Protein AF-A0A9D5U3H7-F1 (afdb_monomer)

Mean predicted aligned error: 3.22 Å

Secondary structure (DSSP, 8-state):
--HHHHHHHHH-TT-EEEEETTEEEEEEEEE-TT--EEEEEEEE-TTSSSEEEEEEE-TT-TTS-TTTT--HHHHSB-TT-BBP-STT--SSGGG----HHHHHHHHHHHHHHHHHHHHHSS-----

pLDDT: mean 94.18, st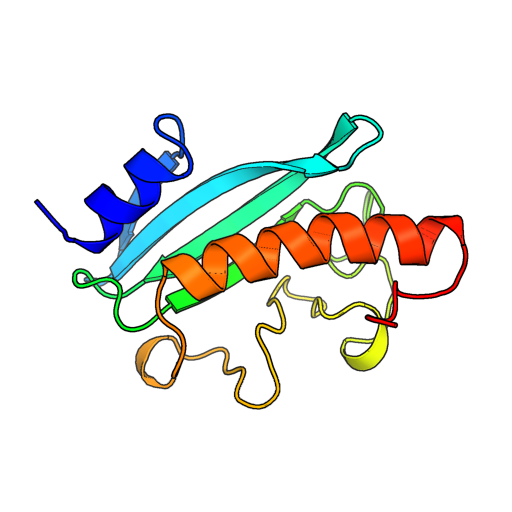d 7.77, range [41.12, 98.62]

Nearest PDB structures (foldseek):
  3to3-assembly1_A  TM=5.671E-01  e=1.847E+00  Bacillus anthracis str. Sterne
  3to3-assembly1_B  TM=5.262E-01  e=1.143E+00  Bacillus anthracis str. Sterne
  5h3x-assembly1_A  TM=5.216E-01  e=2.648E+00  Streptococcus suis
  7asa-assembly1_0  TM=7.473E-01  e=6.915E+00  Bacillus subtilis subsp. subtilis str. 168

Solvent-accessible surface area (backbone atoms only — not comparable to full-atom values): 6934 Å² total; per-residue (Å²): 132,50,49,31,60,53,54,44,42,74,79,43,76,81,46,50,73,50,80,54,98,80,25,38,36,37,36,44,78,45,62,32,98,88,62,52,56,30,30,39,39,37,41,23,40,45,74,17,59,21,19,38,45,29,37,78,37,37,71,78,16,83,96,55,48,42,22,50,87,41,56,45,93,73,48,38,20,30,68,86,7,45,42,55,75,54,96,71,57,50,92,52,47,94,71,19,79,38,30,36,71,61,44,54,56,41,50,56,50,44,52,42,32,39,52,42,21,75,75,72,76,47,61,75,72,89,125

Radius of gyration: 14.0 Å; Cα contacts (8 Å, |Δi|>4): 260; chains: 1; bounding box: 38×30×37 Å

Foldseek 3Di:
DFLLLVLVCVVPVPWDWDADPQWIKTWDWAAAPVGQIWIKIKIAHSNQQFIWMFTPDASCAVVAFRQNPDDCVFLQADSPRTGDLDPQDDPDRVSGRDGRNSNVVSVNLSSNQNVCCVVPVHGDDPD

Structure (mmCIF, N/CA/C/O backbone):
data_AF-A0A9D5U3H7-F1
#
_entry.id   AF-A0A9D5U3H7-F1
#
loop_
_atom_site.group_PDB
_atom_site.id
_atom_site.type_symbol
_atom_site.label_atom_id
_atom_site.label_alt_id
_atom_site.label_comp_id
_atom_site.label_asym_id
_atom_site.label_entity_id
_atom_site.label_seq_id
_atom_site.pdbx_PDB_ins_code
_atom_site.Cartn_x
_atom_site.Cartn_y
_atom_site.Cartn_z
_atom_site.occupancy
_atom_site.B_iso_or_equiv
_atom_site.auth_seq_id
_atom_site.auth_comp_id
_atom_site.auth_asym_id
_atom_site.auth_atom_id
_atom_site.pdbx_PDB_model_num
ATOM 1 N N . MET A 1 1 ? -11.115 9.517 19.329 1.00 63.41 1 MET A N 1
ATOM 2 C CA . MET A 1 1 ? -10.116 9.588 18.241 1.00 63.41 1 MET A CA 1
ATOM 3 C C . MET A 1 1 ? -9.695 8.165 17.932 1.00 63.41 1 MET A C 1
ATOM 5 O O . MET A 1 1 ? -9.374 7.457 18.880 1.00 63.41 1 MET A O 1
ATOM 9 N N . SER A 1 2 ? -9.785 7.722 16.677 1.00 89.44 2 SER A N 1
ATOM 10 C CA . SER A 1 2 ? -9.457 6.339 16.320 1.00 89.44 2 SER A CA 1
ATOM 11 C C . SER A 1 2 ? -7.955 6.073 16.470 1.00 89.44 2 SER A C 1
ATOM 13 O O . SER A 1 2 ? -7.114 6.964 16.279 1.00 89.44 2 SER A O 1
ATOM 15 N N . GLN A 1 3 ? -7.603 4.848 16.863 1.00 95.56 3 GLN A N 1
ATOM 16 C CA . GLN A 1 3 ? -6.202 4.447 16.991 1.00 95.56 3 GLN A CA 1
ATOM 17 C C . GLN A 1 3 ? -5.536 4.423 15.613 1.00 95.56 3 GLN A C 1
ATOM 19 O O . GLN A 1 3 ? -4.411 4.897 15.474 1.00 95.56 3 GLN A O 1
ATOM 24 N N . ALA A 1 4 ? -6.261 3.973 14.585 1.00 96.69 4 ALA A N 1
ATOM 25 C CA . ALA A 1 4 ? -5.803 4.001 13.202 1.00 96.69 4 ALA A CA 1
ATOM 26 C C . ALA A 1 4 ? -5.418 5.417 12.736 1.00 96.69 4 ALA A C 1
ATOM 28 O O . ALA A 1 4 ? -4.336 5.605 12.186 1.00 96.69 4 ALA A O 1
ATOM 29 N N . LEU A 1 5 ? -6.232 6.437 13.042 1.00 96.56 5 LEU A N 1
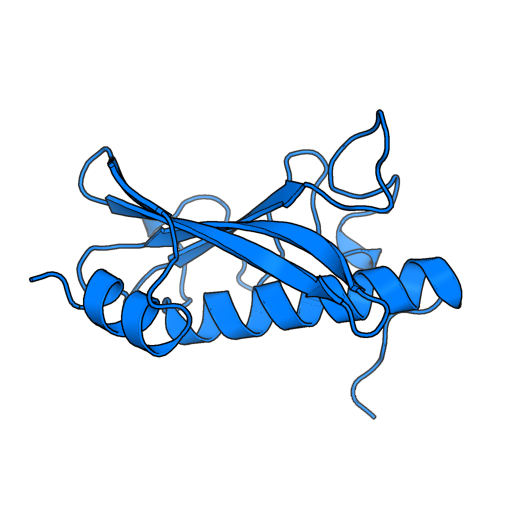ATOM 30 C CA . LEU A 1 5 ? -5.914 7.827 12.694 1.00 96.56 5 LEU A CA 1
ATOM 31 C C . LEU A 1 5 ? -4.668 8.329 13.431 1.00 96.56 5 LEU A C 1
ATOM 33 O O . LEU A 1 5 ?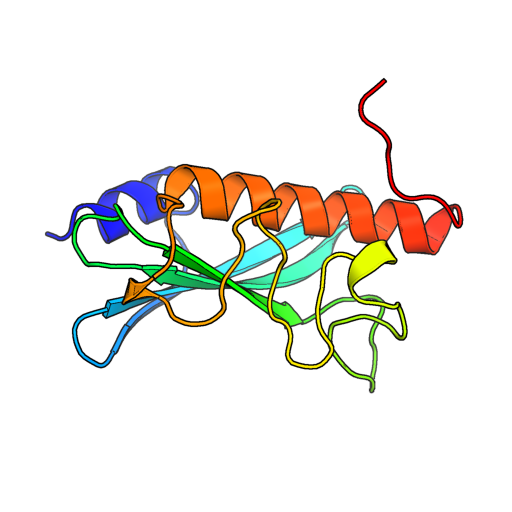 -3.875 9.087 12.875 1.00 96.56 5 LEU A O 1
ATOM 37 N N . THR A 1 6 ? -4.484 7.902 14.681 1.00 97.25 6 THR A N 1
ATOM 38 C CA . THR A 1 6 ? -3.293 8.244 15.471 1.00 97.25 6 THR A CA 1
ATOM 39 C C . THR A 1 6 ? -2.037 7.658 14.833 1.00 97.25 6 THR A C 1
ATOM 41 O O . THR A 1 6 ? -1.064 8.383 14.642 1.00 97.25 6 THR A O 1
ATOM 44 N N . ILE A 1 7 ? -2.082 6.379 14.443 1.00 97.88 7 ILE A N 1
ATOM 45 C CA . ILE A 1 7 ? -0.995 5.703 13.723 1.00 97.88 7 ILE A CA 1
ATOM 46 C C . ILE A 1 7 ? -0.711 6.432 12.407 1.00 97.88 7 ILE A C 1
ATOM 48 O O . ILE A 1 7 ? 0.430 6.808 12.157 1.00 97.88 7 ILE A O 1
ATOM 52 N N . MET A 1 8 ? -1.733 6.709 11.589 1.00 97.31 8 MET A N 1
ATOM 53 C CA . MET A 1 8 ? -1.522 7.370 10.298 1.00 97.31 8 MET A CA 1
ATOM 54 C C . MET A 1 8 ? -0.850 8.733 10.460 1.00 97.31 8 MET A C 1
ATOM 56 O O . MET A 1 8 ? 0.112 9.029 9.761 1.00 97.31 8 MET A O 1
ATOM 60 N N . ARG A 1 9 ? -1.278 9.536 11.439 1.00 96.88 9 ARG A N 1
ATOM 61 C CA . ARG A 1 9 ? -0.672 10.847 11.713 1.00 96.88 9 ARG A CA 1
ATOM 62 C C . ARG A 1 9 ? 0.785 10.771 12.169 1.00 96.88 9 ARG A C 1
ATOM 64 O O . ARG A 1 9 ? 1.525 11.719 11.929 1.00 96.88 9 ARG A O 1
ATOM 71 N N . GLN A 1 10 ? 1.205 9.674 12.803 1.00 97.38 10 GLN A N 1
ATOM 72 C CA . GLN A 1 10 ? 2.617 9.443 13.134 1.00 97.38 10 GLN A CA 1
ATOM 73 C C . GLN A 1 10 ? 3.455 9.148 11.882 1.00 97.38 10 GLN A C 1
ATOM 75 O O . GLN A 1 10 ? 4.618 9.537 11.823 1.00 97.38 10 GLN A O 1
ATOM 80 N N . PHE A 1 11 ? 2.872 8.480 10.883 1.00 97.50 11 PHE A N 1
ATOM 81 C CA . PHE A 1 11 ? 3.547 8.131 9.628 1.00 97.50 11 PHE A CA 1
ATOM 82 C C . PHE A 1 11 ? 3.513 9.238 8.576 1.00 97.50 11 PHE A C 1
ATOM 84 O O . PHE A 1 11 ? 4.461 9.372 7.800 1.00 97.50 11 PHE A O 1
ATOM 91 N N . ASN A 1 12 ? 2.407 9.972 8.504 1.00 97.50 12 ASN A N 1
ATOM 92 C CA . ASN A 1 12 ? 2.184 11.077 7.589 1.00 97.50 12 ASN A CA 1
ATOM 93 C C . ASN A 1 12 ? 1.044 11.972 8.124 1.00 97.50 12 ASN A C 1
ATOM 95 O O . ASN A 1 12 ? -0.136 11.647 7.958 1.00 97.50 12 ASN A O 1
ATOM 99 N N . PRO A 1 13 ? 1.361 13.120 8.749 1.00 96.00 13 PRO A N 1
ATOM 100 C CA . PRO A 1 13 ? 0.353 14.035 9.288 1.00 96.00 13 PRO A CA 1
ATOM 101 C C . PRO A 1 13 ? -0.475 14.746 8.206 1.00 96.00 13 PRO 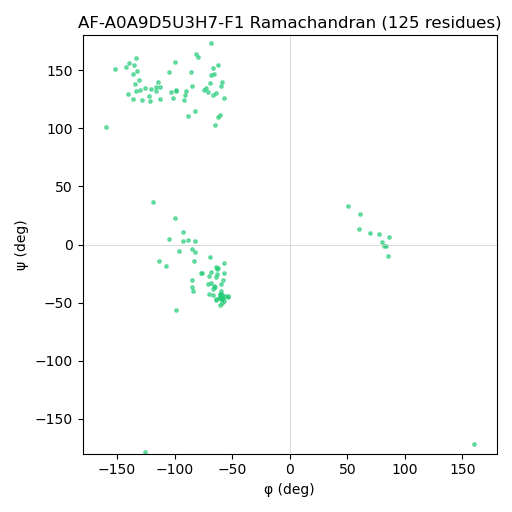A C 1
ATOM 103 O O . PRO A 1 13 ? -1.480 15.374 8.535 1.00 96.00 13 PRO A O 1
ATOM 106 N N . HIS A 1 14 ? -0.067 14.653 6.938 1.00 96.38 14 HIS A N 1
ATOM 107 C CA . HIS A 1 14 ? -0.725 15.280 5.791 1.00 96.38 14 HIS A CA 1
ATOM 108 C C . HIS A 1 14 ? -1.520 14.291 4.935 1.00 96.38 14 HIS A C 1
ATOM 110 O O . HIS A 1 14 ? -2.044 14.680 3.892 1.00 96.38 14 HIS A O 1
ATOM 116 N N . ALA A 1 15 ? -1.618 13.028 5.354 1.00 97.19 15 ALA A N 1
ATOM 117 C CA . ALA A 1 15 ? -2.449 12.055 4.667 1.00 97.19 15 ALA A CA 1
ATOM 118 C C . ALA A 1 15 ? -3.912 12.509 4.631 1.00 97.19 15 ALA A C 1
ATOM 120 O O . ALA A 1 15 ? -4.449 13.025 5.616 1.00 97.19 15 ALA A O 1
ATOM 121 N N . ILE A 1 16 ? -4.564 12.282 3.494 1.00 97.88 16 ILE A N 1
ATOM 122 C CA . ILE A 1 16 ? -6.005 12.489 3.362 1.00 97.88 16 ILE A CA 1
ATOM 123 C C . ILE A 1 16 ? -6.683 11.336 4.091 1.00 97.88 16 ILE A C 1
ATOM 125 O O . ILE A 1 16 ? -6.309 10.183 3.899 1.00 97.88 16 ILE A O 1
ATOM 129 N N . THR A 1 17 ? -7.672 11.628 4.929 1.00 97.25 17 THR A N 1
ATOM 130 C CA . THR A 1 17 ? -8.369 10.604 5.713 1.00 97.25 17 THR A CA 1
ATOM 131 C C . THR A 1 17 ? -9.873 10.797 5.654 1.00 97.25 17 THR A C 1
ATOM 133 O O . THR A 1 17 ? -10.342 11.926 5.806 1.00 97.25 17 THR A O 1
ATOM 136 N N . ALA A 1 18 ? -10.611 9.703 5.511 1.00 97.06 18 ALA A N 1
ATOM 137 C CA . ALA A 1 18 ? -12.067 9.665 5.524 1.00 97.06 18 ALA A CA 1
ATOM 138 C C . ALA A 1 18 ? -12.556 8.430 6.292 1.00 97.06 18 ALA A C 1
ATOM 140 O O . ALA A 1 18 ? -11.832 7.442 6.416 1.00 97.06 18 ALA A O 1
ATOM 141 N N . GLU A 1 19 ? -13.776 8.486 6.819 1.00 95.69 19 GLU A N 1
ATOM 142 C CA . GLU A 1 19 ? -14.459 7.307 7.354 1.00 95.69 19 GLU A CA 1
ATOM 143 C C . GLU A 1 19 ? -15.474 6.808 6.324 1.00 95.69 19 GLU A C 1
ATOM 145 O O . GLU A 1 19 ? -16.322 7.574 5.868 1.00 95.69 19 GLU A O 1
ATOM 150 N N . GLU A 1 20 ? -15.388 5.527 5.968 1.00 93.81 20 GLU A N 1
ATOM 151 C CA . GLU A 1 20 ? -16.255 4.872 4.984 1.00 93.81 20 GLU A CA 1
ATOM 152 C C . GLU A 1 20 ? -16.680 3.506 5.524 1.00 93.81 20 GLU A C 1
ATOM 154 O O . GLU A 1 20 ? -15.836 2.703 5.920 1.00 93.81 20 GLU A O 1
ATOM 159 N N . ASP A 1 21 ? -17.990 3.250 5.589 1.00 89.00 21 ASP A N 1
ATOM 160 C CA . ASP A 1 21 ? -18.573 1.978 6.047 1.00 89.00 21 ASP A CA 1
ATOM 161 C C . ASP A 1 21 ? -18.038 1.473 7.405 1.00 89.00 21 ASP A C 1
ATOM 163 O O . ASP A 1 21 ? -17.924 0.276 7.659 1.00 89.00 21 ASP A O 1
ATOM 167 N N . GLY A 1 22 ? -17.698 2.399 8.309 1.00 89.38 22 GLY A N 1
ATOM 168 C CA . GLY A 1 22 ? -17.144 2.087 9.633 1.00 89.38 22 GLY A CA 1
ATOM 169 C C . GLY A 1 22 ? -15.631 1.835 9.650 1.00 89.38 22 GLY A C 1
ATOM 170 O O . GLY A 1 22 ? -15.050 1.664 10.726 1.00 89.38 22 GLY A O 1
ATOM 171 N N . TYR A 1 23 ? -14.967 1.887 8.500 1.00 95.00 23 TYR A N 1
ATOM 172 C CA . TYR A 1 23 ? -13.518 1.795 8.359 1.00 95.00 23 TYR A CA 1
ATOM 173 C C . TYR A 1 23 ? -12.886 3.175 8.184 1.00 95.00 23 TYR A C 1
ATOM 175 O O . TYR A 1 23 ? -13.530 4.131 7.757 1.00 95.00 23 TYR A O 1
ATOM 183 N N . LEU A 1 24 ? -11.602 3.277 8.516 1.00 97.25 24 LEU A N 1
ATOM 184 C CA . LEU A 1 24 ? -10.795 4.444 8.196 1.00 97.25 24 LEU A CA 1
ATOM 185 C C . LEU A 1 24 ? -10.109 4.209 6.848 1.00 97.25 24 LEU A C 1
ATOM 187 O O . LEU A 1 24 ? -9.377 3.229 6.690 1.00 97.25 24 LEU A O 1
ATOM 191 N N . VAL A 1 25 ? -10.324 5.120 5.906 1.00 98.19 25 VAL A N 1
ATOM 192 C CA . VAL A 1 25 ? -9.633 5.183 4.617 1.00 98.19 25 VAL A CA 1
ATOM 193 C C . VAL A 1 25 ? -8.593 6.294 4.689 1.00 98.19 25 VAL A C 1
ATOM 195 O O . VAL A 1 25 ? -8.878 7.397 5.158 1.00 98.19 25 VAL A O 1
ATOM 198 N N . MET A 1 26 ? -7.365 5.998 4.275 1.00 98.31 26 MET A N 1
ATOM 199 C CA . MET A 1 26 ? -6.230 6.918 4.336 1.00 98.31 26 MET A CA 1
ATOM 200 C C . MET A 1 26 ? -5.491 6.900 3.006 1.00 98.31 26 MET A C 1
ATOM 202 O O . MET A 1 26 ? -5.162 5.828 2.512 1.00 98.31 26 MET A O 1
ATOM 206 N N . ILE A 1 27 ? -5.191 8.070 2.452 1.00 98.62 27 ILE A N 1
ATOM 207 C CA . ILE A 1 27 ? -4.448 8.212 1.202 1.00 98.62 27 ILE A CA 1
ATOM 208 C C . ILE A 1 27 ? -3.176 9.008 1.461 1.00 98.62 27 ILE A C 1
ATOM 210 O O . ILE A 1 27 ? -3.207 10.067 2.094 1.00 98.62 27 ILE A O 1
ATOM 214 N N . GLU A 1 28 ? -2.061 8.513 0.935 1.00 98.25 28 GLU A N 1
ATOM 215 C CA . GLU A 1 28 ? -0.799 9.240 0.915 1.00 98.25 28 GLU A CA 1
ATOM 216 C C . GLU A 1 28 ? -0.091 9.149 -0.432 1.00 98.25 28 GLU A C 1
ATOM 218 O O . GLU A 1 28 ? -0.240 8.175 -1.171 1.00 98.25 28 GLU A O 1
ATOM 223 N N . ASP A 1 29 ? 0.726 10.164 -0.700 1.00 97.88 29 ASP A N 1
ATOM 224 C CA . ASP A 1 29 ? 1.686 10.160 -1.793 1.00 97.88 29 ASP A CA 1
ATOM 225 C C . ASP A 1 29 ? 3.071 9.801 -1.240 1.00 97.88 29 ASP A C 1
ATOM 227 O O . ASP A 1 29 ? 3.501 10.331 -0.211 1.00 97.88 29 ASP A O 1
ATOM 231 N N . VAL A 1 30 ? 3.761 8.880 -1.911 1.00 97.00 30 VAL A N 1
ATOM 232 C CA . VAL A 1 30 ? 5.076 8.362 -1.515 1.00 97.00 30 VAL A CA 1
ATOM 233 C C . VAL A 1 30 ? 6.012 8.464 -2.706 1.00 97.00 30 VAL A C 1
ATOM 235 O O . VAL A 1 30 ? 5.719 7.927 -3.770 1.00 97.00 30 VAL A O 1
ATOM 238 N N . SER A 1 31 ? 7.146 9.132 -2.526 1.00 95.94 31 SER A N 1
ATOM 239 C CA . SER A 1 31 ? 8.207 9.152 -3.531 1.00 95.94 31 SER A CA 1
ATOM 240 C C . SER A 1 31 ? 9.111 7.932 -3.384 1.00 95.94 31 SER A C 1
ATOM 242 O O . SER A 1 31 ? 9.511 7.587 -2.270 1.00 95.94 31 SER A O 1
ATOM 244 N N . ASP A 1 32 ? 9.459 7.304 -4.506 1.00 93.88 32 ASP A N 1
ATOM 245 C CA . ASP A 1 32 ? 10.620 6.414 -4.560 1.00 93.88 32 ASP A CA 1
ATOM 246 C C . ASP A 1 32 ? 11.935 7.219 -4.399 1.00 93.88 32 ASP A C 1
ATOM 248 O O . ASP A 1 32 ? 11.899 8.456 -4.350 1.00 93.88 32 ASP A O 1
ATOM 252 N N . PRO A 1 33 ? 13.104 6.558 -4.281 1.00 90.50 33 PRO A N 1
ATOM 253 C CA . PRO A 1 33 ? 14.385 7.250 -4.114 1.00 90.50 33 PRO A CA 1
ATOM 254 C C . PRO A 1 33 ? 14.740 8.254 -5.224 1.00 90.50 33 PRO A C 1
ATOM 256 O O . PRO A 1 33 ? 15.469 9.205 -4.947 1.00 90.50 33 PRO A O 1
ATOM 259 N N . ASP A 1 34 ? 14.196 8.089 -6.434 1.00 92.44 34 ASP A N 1
ATOM 260 C CA . ASP A 1 34 ? 14.423 8.981 -7.580 1.00 92.44 34 ASP A CA 1
ATOM 261 C C . ASP A 1 34 ? 13.361 10.087 -7.700 1.00 92.44 34 ASP A C 1
ATOM 263 O O . ASP A 1 34 ? 13.377 10.889 -8.637 1.00 92.44 34 ASP A O 1
ATOM 267 N N . GLY A 1 35 ? 12.425 10.156 -6.750 1.00 94.44 35 GLY A N 1
ATOM 268 C CA . GLY A 1 35 ? 11.384 11.177 -6.697 1.00 94.44 35 GLY A CA 1
ATOM 269 C C . GLY A 1 35 ? 10.128 10.849 -7.505 1.00 94.44 35 GLY A C 1
ATOM 270 O O . GLY A 1 35 ? 9.231 11.693 -7.587 1.00 94.44 35 GLY A O 1
ATOM 271 N N . ARG A 1 36 ? 10.007 9.644 -8.076 1.00 95.19 36 ARG A N 1
ATOM 272 C CA . ARG A 1 36 ? 8.784 9.216 -8.768 1.00 95.19 36 ARG A CA 1
ATOM 273 C C . ARG A 1 36 ? 7.683 8.982 -7.742 1.00 95.19 36 ARG A C 1
ATOM 275 O O . ARG A 1 36 ? 7.889 8.313 -6.732 1.00 95.19 36 ARG A O 1
ATOM 282 N N . LEU A 1 37 ? 6.507 9.543 -7.996 1.00 96.25 37 LEU A N 1
ATOM 283 C CA . LEU A 1 37 ? 5.405 9.544 -7.038 1.00 96.25 37 LEU A CA 1
ATOM 284 C C . LEU A 1 37 ? 4.493 8.334 -7.225 1.00 96.25 37 LEU A C 1
ATOM 286 O O . LEU A 1 37 ? 3.976 8.098 -8.312 1.00 96.25 37 LEU A O 1
ATOM 290 N N . TYR A 1 38 ? 4.241 7.630 -6.130 1.00 97.62 38 TYR A N 1
ATOM 291 C CA . TYR A 1 38 ? 3.182 6.644 -5.974 1.00 97.62 38 TYR A CA 1
ATOM 292 C C . TYR A 1 38 ? 2.055 7.241 -5.138 1.00 97.62 38 TYR A C 1
ATOM 294 O O . TYR A 1 38 ? 2.317 8.009 -4.214 1.00 97.62 38 TYR A O 1
ATOM 302 N N . ARG A 1 39 ? 0.813 6.828 -5.404 1.00 97.81 39 ARG A N 1
ATOM 303 C CA . ARG A 1 39 ? -0.326 7.101 -4.519 1.00 97.81 39 ARG A CA 1
ATOM 304 C C . ARG A 1 39 ? -0.832 5.807 -3.915 1.00 97.81 39 ARG A C 1
ATOM 306 O O . ARG A 1 39 ? -1.174 4.877 -4.648 1.00 97.81 39 ARG A O 1
ATOM 313 N N . LEU A 1 40 ? -0.902 5.773 -2.592 1.00 98.62 40 LEU A N 1
ATOM 314 C CA . LEU A 1 40 ? -1.327 4.620 -1.813 1.00 98.62 40 LEU A CA 1
ATOM 315 C C . LEU A 1 40 ? -2.627 4.920 -1.081 1.00 98.62 40 LEU A C 1
ATOM 317 O O . LEU A 1 40 ? -2.799 6.006 -0.536 1.00 98.62 40 LEU A O 1
ATOM 321 N N . GLU A 1 41 ? -3.509 3.931 -1.043 1.00 98.56 41 GLU A N 1
ATOM 322 C CA . GLU A 1 41 ? -4.688 3.899 -0.189 1.00 98.56 41 GLU A CA 1
ATOM 323 C C . GLU A 1 41 ? -4.527 2.793 0.849 1.00 98.56 41 GLU A C 1
ATOM 325 O O . GLU A 1 41 ? -4.166 1.662 0.525 1.00 98.56 41 GLU A O 1
ATOM 330 N N . TYR A 1 42 ? -4.855 3.110 2.092 1.00 98.50 42 TYR A N 1
ATOM 331 C CA . TYR A 1 42 ? -4.981 2.165 3.185 1.00 98.50 42 TYR A CA 1
ATOM 332 C C . TYR A 1 42 ? -6.422 2.151 3.658 1.00 98.50 42 TYR A C 1
ATOM 334 O O . TYR A 1 42 ? -7.016 3.204 3.883 1.00 98.50 42 TYR A O 1
ATOM 342 N N . ARG A 1 43 ? -6.958 0.957 3.888 1.00 98.31 43 ARG A N 1
ATOM 343 C CA . ARG A 1 43 ? -8.226 0.781 4.600 1.00 98.31 43 ARG A CA 1
ATOM 344 C C . ARG A 1 43 ? -7.943 0.033 5.879 1.00 98.31 43 ARG A C 1
ATOM 346 O O . ARG A 1 43 ? -7.242 -0.975 5.833 1.00 98.31 43 ARG A O 1
ATOM 353 N N . ALA A 1 44 ? -8.466 0.511 7.000 1.00 98.38 44 ALA A N 1
ATOM 354 C CA . ALA A 1 44 ? -8.229 -0.098 8.299 1.00 98.38 44 ALA A CA 1
ATOM 355 C C . ALA A 1 44 ? -9.465 -0.082 9.196 1.00 98.38 44 ALA A C 1
ATOM 357 O O . ALA A 1 44 ? -10.306 0.815 9.120 1.00 98.38 44 ALA A O 1
ATOM 358 N N . THR A 1 45 ? -9.544 -1.047 10.109 1.00 97.94 45 THR A N 1
ATOM 359 C CA . THR A 1 45 ? -10.458 -0.956 11.253 1.00 97.94 45 THR A CA 1
ATOM 360 C C . THR A 1 45 ? -10.089 0.244 12.128 1.00 97.94 45 THR A C 1
ATOM 362 O O . THR A 1 45 ? -8.937 0.673 12.158 1.00 97.94 45 THR A O 1
ATOM 365 N N . GLN A 1 46 ? -11.048 0.791 12.880 1.00 96.62 46 GLN A N 1
ATOM 366 C CA . GLN A 1 46 ? -10.827 1.984 13.719 1.00 96.62 46 GLN A CA 1
ATOM 367 C C . GLN A 1 46 ? -9.709 1.804 14.764 1.00 96.62 46 GLN A C 1
ATOM 369 O O . GLN A 1 46 ? -9.014 2.755 15.133 1.00 96.62 46 GLN A O 1
ATOM 374 N N . ASP A 1 47 ? -9.511 0.573 15.235 1.00 96.81 47 ASP A N 1
ATOM 375 C CA . ASP A 1 47 ? -8.436 0.202 16.159 1.00 96.81 47 ASP A CA 1
ATOM 376 C C . ASP A 1 47 ? -7.082 -0.055 15.461 1.00 96.81 47 ASP A C 1
ATOM 378 O O . ASP A 1 47 ? -6.066 -0.244 16.127 1.00 96.81 47 ASP A O 1
ATOM 382 N N . GLY A 1 48 ? -7.045 -0.051 14.125 1.00 97.25 48 GLY A N 1
ATOM 383 C CA . GLY A 1 48 ? -5.854 -0.295 13.315 1.00 97.25 48 GLY A CA 1
ATOM 384 C C . GLY A 1 48 ? -5.349 -1.740 13.345 1.00 97.25 48 GLY A C 1
ATOM 385 O O . GLY A 1 48 ? -4.242 -1.991 12.868 1.00 97.25 48 GLY A O 1
ATOM 386 N N . ARG A 1 49 ? -6.111 -2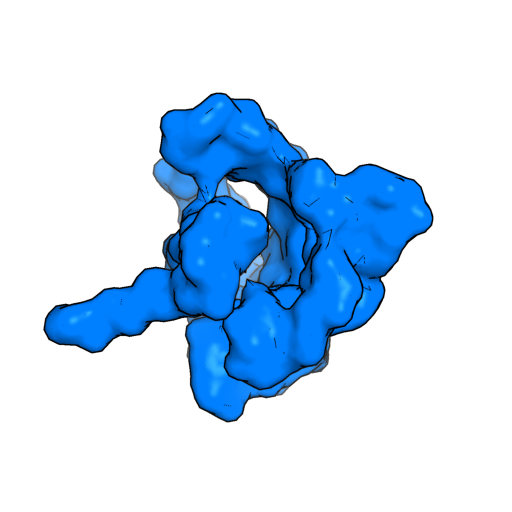.690 13.907 1.00 97.81 49 ARG A N 1
ATOM 387 C CA . ARG A 1 49 ? -5.691 -4.098 14.029 1.00 97.81 49 ARG A CA 1
ATOM 388 C C . ARG A 1 49 ? -5.782 -4.878 12.727 1.00 97.81 49 ARG A C 1
ATOM 390 O O . ARG A 1 49 ? -5.064 -5.863 12.582 1.00 97.81 49 ARG A O 1
ATOM 397 N N . LYS A 1 50 ? -6.641 -4.443 11.808 1.00 98.44 50 LYS A N 1
ATOM 398 C CA . LYS A 1 50 ? -6.764 -5.006 10.466 1.00 98.44 50 LYS A CA 1
ATOM 399 C C . LYS A 1 50 ? -6.617 -3.893 9.451 1.00 98.44 50 LYS A C 1
ATOM 401 O O . LYS A 1 50 ? -7.221 -2.833 9.617 1.00 98.44 50 LYS A O 1
ATOM 406 N N . ALA A 1 51 ? -5.826 -4.136 8.420 1.00 98.56 51 ALA A N 1
ATOM 407 C CA . ALA A 1 51 ? -5.584 -3.192 7.351 1.00 98.56 51 ALA A CA 1
ATOM 408 C C . ALA A 1 51 ? -5.257 -3.899 6.034 1.00 98.56 51 ALA A C 1
ATOM 410 O O . ALA A 1 51 ? -4.708 -5.001 6.013 1.00 98.56 51 ALA A O 1
ATOM 411 N N . ILE A 1 52 ? -5.600 -3.246 4.932 1.00 98.62 52 ILE A N 1
ATOM 412 C CA . ILE A 1 52 ? -5.235 -3.623 3.564 1.00 98.62 52 ILE A CA 1
ATOM 413 C C . ILE A 1 52 ? -4.736 -2.379 2.830 1.00 98.62 52 ILE A C 1
ATOM 415 O O . ILE A 1 52 ? -5.022 -1.257 3.257 1.00 98.62 52 ILE A O 1
ATOM 419 N N . ALA A 1 53 ? -4.001 -2.572 1.736 1.00 98.56 53 ALA A N 1
ATOM 420 C CA . ALA A 1 53 ? -3.456 -1.473 0.949 1.00 98.56 53 ALA A CA 1
ATOM 421 C C . ALA A 1 53 ? -3.702 -1.653 -0.549 1.00 98.56 53 ALA A C 1
ATOM 423 O O . ALA A 1 53 ? -3.707 -2.774 -1.066 1.00 98.56 53 ALA A O 1
ATOM 424 N N . PHE A 1 54 ? -3.843 -0.527 -1.238 1.00 98.44 54 PHE A N 1
ATOM 425 C CA . PHE A 1 54 ? -3.957 -0.439 -2.685 1.00 98.44 54 PHE A CA 1
ATOM 426 C C . PHE A 1 54 ? -2.995 0.624 -3.219 1.00 98.44 54 PHE A C 1
ATOM 428 O O . PHE A 1 54 ? -2.815 1.682 -2.621 1.00 98.44 54 PHE A O 1
ATOM 435 N N . CYS A 1 55 ? -2.393 0.353 -4.368 1.00 97.94 55 CYS A N 1
ATOM 436 C CA . CYS A 1 55 ? -1.709 1.332 -5.190 1.00 97.94 55 CYS A CA 1
ATOM 437 C C . CYS A 1 55 ? -2.725 1.950 -6.156 1.00 97.94 55 CYS A C 1
ATOM 439 O O . CYS A 1 55 ? -3.215 1.282 -7.065 1.00 97.94 55 CYS A O 1
ATOM 441 N N . LEU A 1 56 ? -3.055 3.223 -5.940 1.00 96.81 56 LEU A N 1
ATOM 442 C CA . LEU A 1 56 ? -3.969 3.981 -6.797 1.00 96.81 56 LEU A CA 1
ATOM 443 C C . LEU A 1 56 ? -3.249 4.592 -8.002 1.00 96.81 56 LEU A C 1
ATOM 445 O O . LEU A 1 56 ? -3.843 4.771 -9.063 1.00 96.81 56 LEU A O 1
ATOM 449 N N . HIS A 1 57 ? -1.971 4.933 -7.833 1.00 96.00 57 HIS A N 1
ATOM 450 C CA . HIS A 1 57 ? -1.119 5.442 -8.899 1.00 96.00 57 HIS A CA 1
ATOM 451 C C . HIS A 1 57 ? 0.283 4.854 -8.781 1.00 96.00 57 HIS A C 1
ATOM 453 O O . HIS A 1 57 ? 0.899 4.928 -7.716 1.00 96.00 57 HIS A O 1
ATOM 459 N N . ASN A 1 58 ? 0.774 4.324 -9.900 1.00 96.19 58 ASN A N 1
ATOM 460 C CA . ASN A 1 58 ? 2.125 3.815 -10.069 1.00 96.19 58 ASN A CA 1
ATOM 461 C C . ASN A 1 58 ? 2.797 4.590 -11.222 1.00 96.19 58 ASN A C 1
ATOM 463 O O . ASN A 1 58 ? 2.261 4.584 -12.338 1.00 96.19 58 ASN A O 1
ATOM 467 N N . PRO A 1 59 ? 3.957 5.231 -10.996 1.00 95.38 59 PRO A N 1
ATOM 468 C CA . PRO A 1 59 ? 4.625 6.067 -11.992 1.00 95.38 59 PRO A CA 1
ATOM 469 C C . PRO A 1 59 ? 5.101 5.281 -13.224 1.00 95.38 59 PRO A C 1
ATOM 471 O O . PRO A 1 59 ? 5.291 5.861 -14.289 1.00 95.38 59 PRO A O 1
ATOM 474 N N . TRP A 1 60 ? 5.234 3.959 -13.117 1.00 94.56 60 TRP A N 1
ATOM 475 C CA . TRP A 1 60 ? 5.615 3.070 -14.218 1.00 94.56 60 TRP A CA 1
ATOM 476 C C . TRP A 1 60 ? 4.425 2.565 -15.040 1.00 94.56 60 TRP A C 1
ATOM 478 O O . TRP A 1 60 ? 4.589 1.738 -15.932 1.00 94.56 60 TRP A O 1
ATOM 488 N N . SER A 1 61 ? 3.218 3.040 -14.726 1.00 90.81 61 SER A N 1
ATOM 489 C CA . SER A 1 61 ? 1.952 2.584 -15.310 1.00 90.81 61 SER A CA 1
ATOM 490 C C . SER A 1 61 ? 1.212 3.703 -16.047 1.00 90.81 61 SER A C 1
ATOM 492 O O . SER A 1 61 ? -0.014 3.789 -15.986 1.00 90.81 61 SER A O 1
ATOM 494 N N . ILE A 1 62 ? 1.932 4.605 -16.724 1.00 83.06 62 ILE A N 1
ATOM 495 C CA . ILE A 1 62 ? 1.313 5.743 -17.423 1.00 83.06 62 ILE A CA 1
ATOM 496 C C . ILE A 1 62 ? 0.342 5.227 -18.497 1.00 83.06 62 ILE A C 1
ATOM 498 O O . ILE A 1 62 ? 0.754 4.642 -19.495 1.00 83.06 62 ILE A O 1
ATOM 502 N N . GLY A 1 63 ? -0.959 5.450 -18.282 1.00 82.69 63 GLY A N 1
ATOM 503 C CA . GLY A 1 63 ? -2.027 4.991 -19.178 1.00 82.69 63 GLY A CA 1
ATOM 504 C C . GLY A 1 63 ? -2.384 3.503 -19.059 1.00 82.69 63 GLY A C 1
ATOM 505 O O . GLY A 1 63 ? -3.147 3.007 -19.884 1.00 82.69 63 GLY A O 1
ATOM 506 N N . GLY A 1 64 ? -1.853 2.799 -18.054 1.00 89.31 64 GLY A N 1
ATOM 507 C CA . GLY A 1 64 ? -2.077 1.372 -17.819 1.00 89.31 64 GLY A CA 1
ATOM 508 C C . GLY A 1 64 ? -2.597 1.051 -16.410 1.00 89.31 64 GLY A C 1
ATOM 509 O O . GLY A 1 64 ? -2.831 1.955 -15.606 1.00 89.31 64 GLY A O 1
ATOM 510 N N . PRO A 1 65 ? -2.801 -0.243 -16.101 1.00 92.88 65 PRO A N 1
ATOM 511 C CA . PRO A 1 65 ? -3.198 -0.688 -14.767 1.00 92.88 65 PRO A CA 1
ATOM 512 C C . PRO A 1 65 ? -2.084 -0.439 -13.729 1.00 92.88 65 PRO A C 1
ATOM 514 O O . PRO A 1 65 ? -0.909 -0.499 -14.092 1.00 92.88 65 PRO A O 1
ATOM 517 N N . PRO A 1 66 ? -2.405 -0.237 -12.434 1.00 94.31 66 PRO A N 1
ATOM 518 C CA . PRO A 1 66 ? -1.423 0.077 -11.385 1.00 94.31 66 PRO A CA 1
ATOM 519 C C . PRO A 1 66 ? -0.282 -0.934 -11.182 1.00 94.31 66 PRO A C 1
ATOM 521 O O . PRO A 1 66 ? 0.712 -0.608 -10.536 1.00 94.31 66 PRO A O 1
ATOM 524 N N . ASN A 1 67 ? -0.399 -2.157 -11.705 1.00 95.25 67 ASN A N 1
ATOM 525 C CA . ASN A 1 67 ? 0.662 -3.165 -11.656 1.00 95.25 67 ASN A CA 1
ATOM 526 C C . ASN A 1 67 ? 1.731 -3.002 -12.746 1.00 95.25 67 ASN A C 1
ATOM 528 O O . ASN A 1 67 ? 2.601 -3.859 -12.847 1.00 95.25 67 ASN A O 1
ATOM 532 N N . GLY A 1 68 ? 1.670 -1.971 -13.595 1.00 92.88 68 GLY A N 1
ATOM 533 C CA . GLY A 1 68 ? 2.725 -1.672 -14.574 1.00 92.88 68 GLY A CA 1
ATOM 534 C C . GLY A 1 68 ? 2.984 -2.781 -15.591 1.00 92.88 68 GLY A C 1
ATOM 535 O O . GLY A 1 68 ? 4.102 -2.894 -16.097 1.00 92.88 68 GLY A O 1
ATOM 536 N N . GLY A 1 69 ? 1.966 -3.607 -15.853 1.00 92.62 69 GLY A N 1
ATOM 537 C CA . GLY A 1 69 ? 2.054 -4.780 -16.724 1.00 92.62 69 GLY A CA 1
ATOM 538 C C . GLY A 1 69 ? 2.680 -6.023 -16.082 1.00 92.62 69 GLY A C 1
ATOM 539 O O . GLY A 1 69 ? 2.790 -7.036 -16.762 1.00 92.62 69 GLY A O 1
ATOM 540 N N . GLU A 1 70 ? 3.057 -5.975 -14.802 1.00 94.56 70 GLU A N 1
ATOM 541 C CA . GLU A 1 70 ? 3.711 -7.089 -14.107 1.00 94.56 70 GLU A CA 1
ATOM 542 C C . GLU A 1 70 ? 2.711 -8.091 -13.521 1.00 94.56 70 GLU A C 1
ATOM 544 O O . GLU A 1 70 ? 1.620 -7.735 -13.062 1.00 94.56 70 GLU A O 1
ATOM 549 N N . GLU A 1 71 ? 3.103 -9.364 -13.464 1.00 93.50 71 GLU A N 1
ATOM 550 C CA . GLU A 1 71 ? 2.342 -10.370 -12.724 1.00 93.50 71 GLU A CA 1
ATOM 551 C C . GLU A 1 71 ? 2.362 -10.082 -11.216 1.00 93.50 71 GLU A C 1
ATOM 553 O O . GLU A 1 71 ? 3.355 -9.615 -10.658 1.00 93.50 71 GLU A O 1
ATOM 558 N N . TYR A 1 72 ? 1.273 -10.417 -10.516 1.00 93.56 72 TYR A N 1
ATOM 559 C CA . TYR A 1 72 ? 1.138 -10.153 -9.077 1.00 93.56 72 TYR A CA 1
ATOM 560 C C . TYR A 1 72 ? 2.226 -10.826 -8.225 1.00 93.56 72 TYR A C 1
ATOM 562 O O . TYR A 1 72 ? 2.665 -10.286 -7.209 1.00 93.56 72 TYR A O 1
ATOM 570 N N . THR A 1 73 ? 2.672 -12.008 -8.639 1.00 90.94 73 THR A N 1
ATOM 571 C CA . THR A 1 73 ? 3.743 -12.775 -7.990 1.00 90.94 73 THR A CA 1
ATOM 572 C C . THR A 1 73 ? 5.112 -12.113 -8.120 1.00 90.94 73 THR A C 1
ATOM 574 O O . THR A 1 73 ? 5.965 -12.363 -7.274 1.00 90.94 73 THR A O 1
ATOM 577 N N . VAL A 1 74 ? 5.302 -11.264 -9.133 1.00 91.75 74 VAL A N 1
ATOM 578 C CA . VAL A 1 74 ? 6.559 -10.567 -9.428 1.00 91.75 74 VAL A CA 1
ATOM 579 C C . VAL A 1 74 ? 6.521 -9.145 -8.876 1.00 91.75 74 VAL A C 1
ATOM 581 O O . VAL A 1 74 ? 7.362 -8.763 -8.071 1.00 91.75 74 VAL A O 1
ATOM 584 N N . GLY A 1 75 ? 5.521 -8.361 -9.282 1.00 91.44 75 GLY A N 1
ATOM 585 C CA . GLY A 1 75 ? 5.409 -6.951 -8.920 1.00 91.44 75 GLY A CA 1
ATOM 586 C C . GLY A 1 75 ? 4.765 -6.704 -7.558 1.00 91.44 75 GLY A C 1
ATOM 587 O O . GLY A 1 75 ? 4.826 -5.592 -7.051 1.00 91.44 75 GLY A O 1
ATOM 588 N N . HIS A 1 76 ? 4.108 -7.702 -6.957 1.00 94.62 76 HIS A N 1
ATOM 589 C CA . HIS A 1 76 ? 3.399 -7.559 -5.676 1.00 94.62 76 HIS A CA 1
ATOM 590 C C . HIS A 1 76 ? 2.261 -6.519 -5.672 1.00 94.62 76 HIS A C 1
ATOM 592 O O . HIS A 1 76 ? 1.708 -6.206 -4.614 1.00 94.62 76 HIS A O 1
ATOM 598 N N . VAL A 1 77 ? 1.851 -6.052 -6.853 1.00 95.75 77 VAL A N 1
ATOM 599 C CA . VAL A 1 77 ? 0.695 -5.182 -7.092 1.00 95.75 77 VAL A CA 1
ATOM 600 C C . VAL A 1 77 ? -0.234 -5.891 -8.069 1.00 95.75 77 VAL A C 1
ATOM 602 O O . VAL A 1 77 ? 0.205 -6.381 -9.108 1.00 95.75 77 VAL A O 1
ATOM 605 N N . ALA A 1 78 ? -1.512 -6.017 -7.730 1.00 96.38 78 ALA A N 1
ATOM 606 C CA . ALA A 1 78 ? -2.506 -6.594 -8.628 1.00 96.38 78 ALA A CA 1
ATOM 607 C C . ALA A 1 78 ? -2.985 -5.548 -9.647 1.00 96.38 78 ALA A C 1
ATOM 609 O O . ALA A 1 78 ? -2.817 -4.346 -9.449 1.00 96.38 78 ALA A O 1
ATOM 610 N N . ALA A 1 79 ? -3.631 -5.989 -10.728 1.00 95.25 79 ALA A N 1
ATOM 611 C CA . ALA A 1 79 ? -4.142 -5.086 -11.766 1.00 95.25 79 ALA A CA 1
ATOM 612 C C . ALA A 1 79 ? -5.215 -4.098 -11.263 1.00 95.25 79 ALA A C 1
ATOM 614 O O . ALA A 1 79 ? -5.429 -3.067 -11.888 1.00 95.25 79 ALA A O 1
ATOM 615 N N . ASP A 1 80 ? -5.874 -4.391 -10.138 1.00 96.00 80 ASP A N 1
ATOM 616 C CA . ASP A 1 80 ? -6.797 -3.480 -9.447 1.00 96.00 80 ASP A CA 1
ATOM 617 C C . ASP A 1 80 ? -6.114 -2.645 -8.349 1.00 96.00 80 ASP A C 1
ATOM 619 O O . ASP A 1 80 ? -6.779 -2.019 -7.530 1.00 96.00 80 ASP A O 1
ATOM 623 N N . GLY A 1 81 ? -4.783 -2.662 -8.301 1.00 97.19 81 GLY A N 1
ATOM 624 C CA . GLY A 1 81 ? -3.980 -1.927 -7.334 1.00 97.19 81 GLY A CA 1
ATOM 625 C C . GLY A 1 81 ? -3.764 -2.647 -6.010 1.00 97.19 81 GLY A C 1
ATOM 626 O O . GLY A 1 81 ? -2.928 -2.196 -5.236 1.00 97.19 81 GLY A O 1
ATOM 627 N N . PHE A 1 82 ? -4.443 -3.761 -5.716 1.00 98.19 82 PHE A N 1
ATOM 628 C CA . PHE A 1 82 ? -4.267 -4.439 -4.428 1.00 98.19 82 PHE A CA 1
ATOM 629 C C . PHE A 1 82 ? -2.806 -4.832 -4.188 1.00 98.19 82 PHE A C 1
ATOM 631 O O . PHE A 1 82 ? -2.191 -5.519 -5.007 1.00 98.19 82 PHE A O 1
ATOM 638 N N . LEU A 1 83 ? -2.264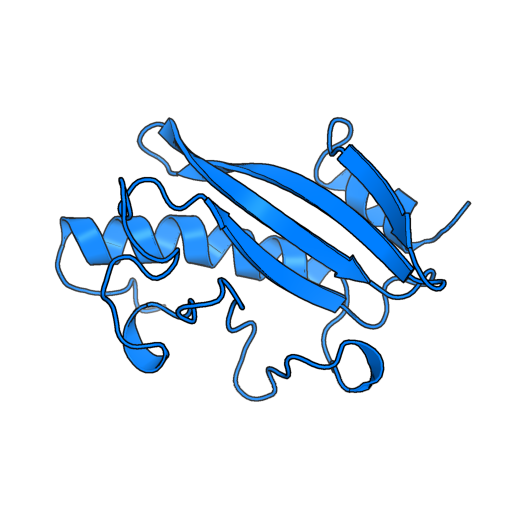 -4.418 -3.045 1.00 97.69 83 LEU A N 1
ATOM 639 C CA . LEU A 1 83 ? -0.887 -4.695 -2.669 1.00 97.69 83 LEU A CA 1
ATOM 640 C C . LEU A 1 83 ? -0.798 -6.008 -1.899 1.00 97.69 83 LEU A C 1
ATOM 642 O O . LEU A 1 83 ? -1.529 -6.247 -0.939 1.00 97.69 83 LEU A O 1
ATOM 646 N N . CYS A 1 84 ? 0.148 -6.859 -2.289 1.00 96.12 84 CYS A N 1
ATOM 647 C CA . CYS A 1 84 ? 0.609 -7.931 -1.417 1.00 96.12 84 CYS A CA 1
ATOM 648 C C . CYS A 1 84 ? 1.166 -7.299 -0.140 1.00 96.12 84 CYS A C 1
ATOM 650 O O . CYS A 1 84 ? 1.892 -6.326 -0.201 1.00 96.12 84 CYS A O 1
ATOM 652 N N . LEU A 1 85 ? 0.860 -7.826 1.031 1.00 96.06 85 LEU A N 1
ATOM 653 C CA . LEU A 1 85 ? 1.467 -7.437 2.308 1.00 96.06 85 LEU A CA 1
ATOM 654 C C . LEU A 1 85 ? 2.298 -8.591 2.897 1.00 96.06 85 LEU A C 1
ATOM 656 O O . LEU A 1 85 ? 3.144 -8.395 3.764 1.00 96.06 85 LEU A O 1
ATOM 660 N N . GLY A 1 86 ? 2.122 -9.796 2.362 1.00 92.81 86 GLY A N 1
ATOM 661 C CA . GLY A 1 86 ? 2.770 -11.035 2.769 1.00 92.81 86 GLY A CA 1
ATOM 662 C C . GLY A 1 86 ? 1.985 -12.254 2.285 1.00 92.81 86 GLY A C 1
ATOM 663 O O . GLY A 1 86 ? 1.023 -12.139 1.527 1.00 92.81 86 GLY A O 1
ATOM 664 N N . THR A 1 87 ? 2.368 -13.443 2.737 1.00 91.44 87 THR A N 1
ATOM 665 C CA . THR A 1 87 ? 1.758 -14.709 2.293 1.00 91.44 87 THR A CA 1
ATOM 666 C C . THR A 1 87 ? 0.277 -14.851 2.652 1.00 91.44 87 THR A C 1
ATOM 668 O O . THR A 1 87 ? -0.445 -15.555 1.956 1.00 91.44 87 THR A O 1
ATOM 671 N N . ALA A 1 88 ? -0.192 -14.165 3.697 1.00 93.50 88 ALA A N 1
ATOM 672 C CA . ALA A 1 88 ? -1.583 -14.188 4.151 1.00 93.50 88 ALA A CA 1
ATOM 673 C C . ALA A 1 88 ? -2.386 -12.963 3.669 1.00 93.50 88 ALA A C 1
ATOM 675 O O . ALA A 1 88 ? -3.377 -12.579 4.288 1.00 93.50 88 ALA A O 1
ATOM 676 N N . SER A 1 89 ? -1.939 -12.311 2.590 1.00 94.69 89 SER A N 1
ATOM 677 C CA . SER A 1 89 ? -2.633 -11.150 2.023 1.00 94.69 89 SER A CA 1
ATOM 678 C C . SER A 1 89 ? -4.006 -11.527 1.501 1.00 94.69 89 SER A C 1
ATOM 680 O O . SER A 1 89 ? -4.150 -12.449 0.702 1.00 94.69 89 SER A O 1
ATOM 682 N N . VAL A 1 90 ? -5.007 -10.754 1.906 1.00 96.12 90 VAL A N 1
ATOM 683 C CA . VAL A 1 90 ? -6.392 -10.904 1.467 1.00 96.12 90 VAL A CA 1
ATOM 684 C C . VAL A 1 90 ? -6.981 -9.535 1.155 1.00 96.12 90 VAL A C 1
ATOM 686 O O . VAL A 1 90 ? -6.636 -8.542 1.790 1.00 96.12 90 VAL A O 1
ATOM 689 N N . LYS A 1 91 ? -7.882 -9.481 0.169 1.00 95.50 91 LYS A N 1
ATOM 690 C CA . LYS A 1 91 ? -8.543 -8.232 -0.250 1.00 95.50 91 LYS A CA 1
ATOM 691 C C . LYS A 1 91 ? -9.655 -7.793 0.697 1.00 95.50 91 LYS A C 1
ATOM 693 O O . LYS A 1 91 ? -9.999 -6.617 0.740 1.00 95.50 91 LYS A O 1
ATOM 698 N N . LYS A 1 92 ? -10.248 -8.731 1.437 1.00 95.69 92 LYS A N 1
ATOM 699 C CA . LYS A 1 92 ? -11.311 -8.428 2.3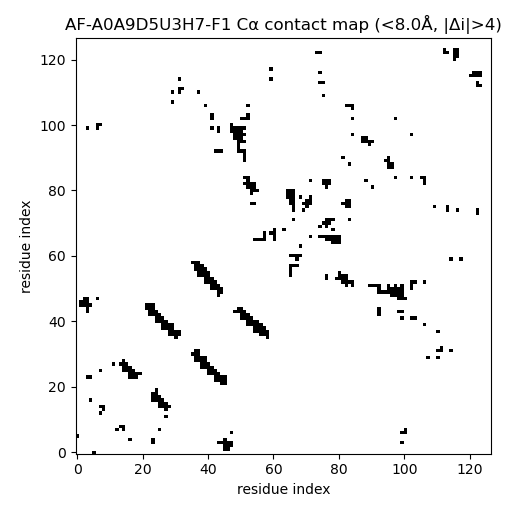94 1.00 95.69 92 LYS A CA 1
ATOM 700 C C . LYS A 1 92 ? -10.689 -7.946 3.699 1.00 95.69 92 LYS A C 1
ATOM 702 O O . LYS A 1 92 ? -10.016 -8.712 4.382 1.00 95.69 92 LYS A O 1
ATOM 707 N N . LEU A 1 93 ? -10.942 -6.682 4.041 1.00 95.94 93 LEU A N 1
ATOM 708 C CA . LEU A 1 93 ? -10.368 -6.023 5.216 1.00 95.94 93 LEU A CA 1
ATOM 709 C C . LEU A 1 93 ? -10.604 -6.812 6.510 1.00 95.94 93 LEU A C 1
ATOM 711 O O . LEU A 1 93 ? -9.671 -7.013 7.283 1.00 95.94 93 LEU A O 1
ATOM 715 N N . ASP A 1 94 ? -11.820 -7.314 6.719 1.00 94.88 94 ASP A N 1
ATOM 716 C CA . ASP A 1 94 ? -12.165 -8.071 7.928 1.00 94.88 94 ASP A CA 1
ATOM 717 C C . ASP A 1 94 ? -11.386 -9.380 8.085 1.00 94.88 94 ASP A C 1
ATOM 719 O O . ASP A 1 94 ? -11.263 -9.881 9.203 1.00 94.88 94 ASP A O 1
ATOM 723 N N . ASP A 1 95 ? -10.845 -9.923 6.999 1.00 96.88 95 ASP A N 1
ATOM 724 C CA . ASP A 1 95 ? -10.065 -11.158 7.020 1.00 96.88 95 ASP A CA 1
ATOM 725 C C . ASP A 1 95 ? -8.555 -10.868 7.091 1.00 96.88 95 ASP A C 1
ATOM 727 O O . ASP A 1 95 ? -7.757 -11.794 7.236 1.00 96.88 95 ASP A O 1
ATOM 731 N N . SER A 1 96 ? -8.147 -9.594 7.004 1.00 97.75 96 SER A N 1
ATOM 732 C CA . SER A 1 96 ? -6.735 -9.220 7.018 1.00 97.75 96 SER A CA 1
ATOM 733 C C . SER A 1 96 ? -6.098 -9.519 8.379 1.00 97.75 96 SER A C 1
ATOM 735 O O . SER A 1 96 ? -6.604 -9.060 9.410 1.00 97.75 96 SER A O 1
ATOM 737 N N . PRO A 1 97 ? -4.959 -10.236 8.408 1.00 97.69 97 PRO A N 1
ATOM 738 C CA . PRO A 1 97 ? -4.204 -10.480 9.633 1.00 97.69 97 PRO A CA 1
ATOM 739 C C . PRO A 1 97 ? -3.240 -9.333 9.970 1.00 97.69 97 PRO A C 1
ATOM 741 O O . PRO A 1 97 ? -2.537 -9.394 10.979 1.00 97.69 97 PRO A O 1
ATOM 744 N N . TYR A 1 98 ? -3.143 -8.319 9.107 1.00 98.44 98 TYR A N 1
ATOM 745 C CA . TYR A 1 98 ? -2.119 -7.289 9.193 1.00 98.44 98 TYR A CA 1
ATOM 746 C C . TYR A 1 98 ? -2.647 -6.030 9.865 1.00 98.44 98 TYR A C 1
ATOM 748 O O . TYR A 1 98 ? -3.687 -5.501 9.485 1.00 98.44 98 TYR A O 1
ATOM 756 N N . TYR A 1 99 ? -1.891 -5.509 10.827 1.00 98.31 99 TYR A N 1
ATOM 757 C CA . TYR A 1 99 ? -2.178 -4.221 11.447 1.00 98.31 99 TYR A CA 1
ATOM 758 C C . TYR A 1 99 ? -1.698 -3.059 10.563 1.00 98.31 99 TYR A C 1
ATOM 760 O O . TYR A 1 99 ? -0.864 -3.224 9.664 1.00 98.31 99 TYR A O 1
ATOM 768 N N . LEU A 1 100 ? -2.232 -1.864 10.819 1.00 98.56 100 LEU A N 1
ATOM 769 C CA . LEU A 1 100 ? -2.038 -0.687 9.970 1.00 98.56 100 LEU A CA 1
ATOM 770 C C . LEU A 1 100 ? -0.566 -0.287 9.817 1.00 98.56 100 LEU A C 1
ATOM 772 O O . LEU A 1 100 ? -0.112 -0.058 8.701 1.00 98.56 100 LEU A O 1
ATOM 776 N N . GLU A 1 101 ? 0.204 -0.246 10.904 1.00 98.56 101 GLU A N 1
ATOM 777 C CA . GLU A 1 101 ? 1.622 0.132 10.823 1.00 98.56 101 GLU A CA 1
ATOM 778 C C . GLU A 1 101 ? 2.432 -0.828 9.932 1.00 98.56 101 GLU A C 1
ATOM 780 O O . GLU A 1 101 ? 3.224 -0.372 9.104 1.00 98.56 101 GLU A O 1
ATOM 785 N N . PHE A 1 102 ? 2.222 -2.144 10.053 1.00 98.38 102 PHE A N 1
ATOM 786 C CA . PHE A 1 102 ? 2.866 -3.113 9.163 1.00 98.38 102 PHE A CA 1
ATOM 787 C C . PHE A 1 102 ? 2.482 -2.850 7.706 1.00 98.38 102 PHE A C 1
ATOM 789 O O . PHE A 1 102 ? 3.345 -2.806 6.830 1.00 98.38 102 PHE A O 1
ATOM 796 N N . THR A 1 103 ? 1.193 -2.620 7.469 1.00 98.56 103 THR A N 1
ATOM 797 C CA . THR A 1 103 ? 0.628 -2.375 6.141 1.00 98.56 103 THR A CA 1
ATOM 798 C C . THR A 1 103 ? 1.249 -1.147 5.472 1.00 98.56 103 THR A C 1
ATOM 800 O O . THR A 1 103 ? 1.705 -1.251 4.336 1.00 98.56 103 THR A O 1
ATOM 803 N N . ILE A 1 104 ? 1.361 -0.021 6.189 1.00 98.56 104 ILE A N 1
ATOM 804 C CA . ILE A 1 104 ? 1.990 1.213 5.684 1.00 98.56 104 ILE A CA 1
ATOM 805 C C . ILE A 1 104 ? 3.453 0.961 5.312 1.00 98.56 104 ILE A C 1
ATOM 807 O O . ILE A 1 104 ? 3.884 1.256 4.197 1.00 98.56 104 ILE A O 1
ATOM 811 N N . ARG A 1 105 ? 4.236 0.384 6.234 1.00 98.00 105 ARG A N 1
ATOM 812 C CA . ARG A 1 105 ? 5.664 0.118 5.998 1.00 98.00 105 ARG A CA 1
ATOM 813 C C . ARG A 1 105 ? 5.869 -0.802 4.798 1.00 98.00 105 ARG A C 1
ATOM 815 O O . ARG A 1 105 ? 6.757 -0.560 3.983 1.00 98.00 105 ARG A O 1
ATOM 822 N N . ARG A 1 106 ? 5.043 -1.844 4.684 1.00 97.12 106 ARG A N 1
ATOM 823 C CA . ARG A 1 106 ? 5.143 -2.834 3.613 1.00 97.12 106 ARG A CA 1
ATOM 824 C C . ARG A 1 106 ? 4.740 -2.258 2.258 1.00 97.12 106 ARG A C 1
ATOM 826 O O . ARG A 1 106 ? 5.458 -2.482 1.292 1.00 97.12 106 ARG A O 1
ATOM 833 N N . ALA A 1 107 ? 3.665 -1.476 2.197 1.00 97.88 107 ALA A N 1
ATOM 834 C CA . ALA A 1 107 ? 3.240 -0.802 0.973 1.00 97.88 107 ALA A CA 1
ATOM 835 C C . ALA A 1 107 ? 4.307 0.176 0.457 1.00 97.88 107 ALA A C 1
ATOM 837 O O . ALA A 1 107 ? 4.669 0.125 -0.714 1.00 97.88 107 ALA A O 1
ATOM 838 N N . ARG A 1 108 ? 4.888 0.997 1.345 1.00 97.44 108 ARG A N 1
ATOM 839 C CA . ARG A 1 108 ? 6.001 1.897 0.996 1.00 97.44 108 ARG A CA 1
ATOM 840 C C . ARG A 1 108 ? 7.226 1.134 0.489 1.00 97.44 108 ARG A C 1
ATOM 842 O O . ARG A 1 108 ? 7.825 1.536 -0.502 1.00 97.44 108 ARG A O 1
ATOM 849 N N . TYR A 1 109 ? 7.574 0.018 1.136 1.00 95.31 109 TYR A N 1
ATOM 850 C CA . TYR A 1 109 ? 8.653 -0.857 0.669 1.00 95.31 109 TYR A CA 1
ATOM 851 C C . TYR A 1 109 ? 8.384 -1.393 -0.741 1.00 95.31 109 TYR A C 1
ATOM 853 O O . TYR A 1 109 ? 9.300 -1.425 -1.559 1.00 95.31 109 TYR A O 1
ATOM 861 N N . TRP A 1 110 ? 7.140 -1.754 -1.059 1.00 94.81 110 TRP A N 1
ATOM 862 C CA . TRP A 1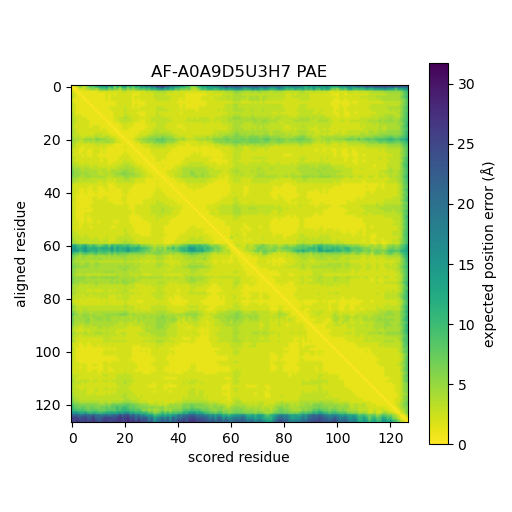 110 ? 6.779 -2.186 -2.406 1.00 94.81 110 TRP A CA 1
ATOM 863 C C . TRP A 1 110 ? 6.832 -1.086 -3.451 1.00 94.81 110 TRP A C 1
ATOM 865 O O . TRP A 1 110 ? 7.239 -1.394 -4.561 1.00 94.81 110 TRP A O 1
ATOM 875 N N . CYS A 1 111 ? 6.530 0.173 -3.128 1.00 95.38 111 CYS A N 1
ATOM 876 C CA . CYS A 1 111 ? 6.771 1.275 -4.067 1.00 95.38 111 CYS A CA 1
ATOM 877 C C . CYS A 1 111 ? 8.247 1.330 -4.484 1.00 95.38 111 CYS A C 1
ATOM 879 O O . CYS A 1 111 ? 8.566 1.349 -5.671 1.00 95.38 111 CYS A O 1
ATOM 881 N N . THR A 1 112 ? 9.158 1.279 -3.507 1.00 94.50 112 THR A N 1
ATOM 882 C CA . THR A 1 112 ? 10.599 1.254 -3.782 1.00 94.50 112 THR A CA 1
ATOM 883 C C . THR A 1 112 ? 11.004 -0.008 -4.540 1.00 94.50 112 THR A C 1
ATOM 885 O O . THR A 1 112 ? 11.713 0.076 -5.537 1.00 94.50 112 THR A O 1
ATOM 888 N N . GLY A 1 113 ? 10.551 -1.180 -4.091 1.00 94.75 113 GLY A N 1
ATOM 889 C CA . GLY A 1 113 ? 10.922 -2.449 -4.711 1.00 94.75 113 GLY A CA 1
ATOM 890 C C . GLY A 1 113 ? 10.400 -2.605 -6.135 1.00 94.75 113 GLY A C 1
ATOM 891 O O . GLY A 1 113 ? 11.115 -3.119 -6.990 1.00 94.75 113 GLY A O 1
ATOM 892 N N . PHE A 1 114 ? 9.204 -2.087 -6.415 1.00 95.56 114 PHE A N 1
ATOM 893 C CA . PHE A 1 114 ? 8.645 -2.055 -7.758 1.00 95.56 114 PHE A CA 1
ATOM 894 C C . PHE A 1 114 ? 9.455 -1.134 -8.671 1.00 95.56 114 PHE A C 1
ATOM 896 O O . PHE A 1 114 ? 9.766 -1.529 -9.788 1.00 95.56 114 PHE A O 1
ATOM 903 N N . SER A 1 115 ? 9.856 0.056 -8.208 1.00 95.44 115 SER A N 1
ATOM 904 C CA . SER A 1 115 ? 10.742 0.917 -9.002 1.00 95.44 115 SER A CA 1
ATOM 905 C C . SER A 1 115 ? 12.057 0.220 -9.343 1.00 95.44 115 SER A C 1
ATOM 907 O O . SER A 1 115 ? 12.425 0.190 -10.512 1.00 95.44 115 SER A O 1
ATOM 909 N N . VAL A 1 116 ? 12.694 -0.436 -8.367 1.00 95.00 116 VAL A N 1
ATOM 910 C CA . VAL A 1 116 ? 13.914 -1.218 -8.621 1.00 95.00 116 VAL A CA 1
ATOM 911 C C . VAL A 1 116 ? 13.653 -2.315 -9.655 1.00 95.00 116 VAL A C 1
ATOM 913 O O . VAL A 1 116 ? 14.399 -2.401 -10.623 1.00 95.00 116 VAL A O 1
ATOM 916 N N . LEU A 1 117 ? 12.564 -3.086 -9.524 1.00 94.75 117 LEU A N 1
ATOM 917 C CA . LEU A 1 117 ? 12.173 -4.092 -10.519 1.00 94.75 117 LEU A CA 1
ATOM 918 C C . LEU A 1 117 ? 12.073 -3.489 -11.927 1.00 94.75 117 LEU A C 1
ATOM 920 O O . LEU A 1 117 ? 12.565 -4.083 -12.883 1.00 94.75 117 LEU A O 1
ATOM 924 N N . LYS A 1 118 ? 11.439 -2.322 -12.079 1.00 94.19 118 LYS A N 1
ATOM 925 C CA . LYS A 1 118 ? 11.266 -1.695 -13.397 1.00 94.19 118 LYS A CA 1
ATOM 926 C C . LYS A 1 118 ? 12.567 -1.160 -13.983 1.0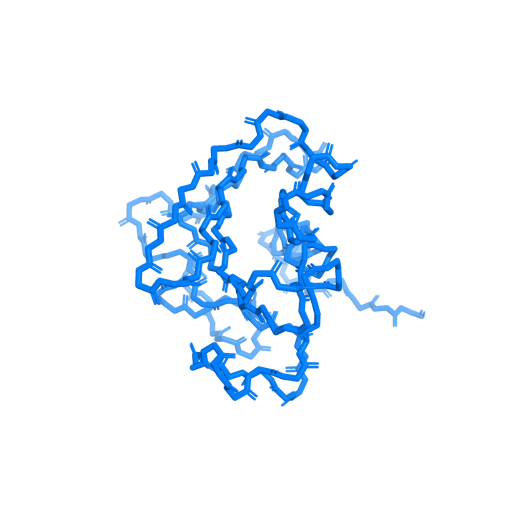0 94.19 118 LYS A C 1
ATOM 928 O O . LYS A 1 118 ? 12.689 -1.098 -15.204 1.00 94.19 118 LYS A O 1
ATOM 933 N N . GLU A 1 119 ? 13.522 -0.793 -13.143 1.00 94.19 119 GLU A N 1
ATOM 934 C CA . GLU A 1 119 ? 14.822 -0.281 -13.573 1.00 94.19 119 GLU A CA 1
ATOM 935 C C . GLU A 1 119 ? 15.823 -1.384 -13.895 1.00 94.19 119 GLU A C 1
ATOM 937 O O . GLU A 1 119 ? 16.586 -1.263 -14.852 1.00 94.19 119 GLU A O 1
ATOM 942 N N . THR A 1 120 ? 15.839 -2.447 -13.094 1.00 93.31 120 THR A N 1
ATOM 943 C CA . THR A 1 120 ? 16.884 -3.478 -13.140 1.00 93.31 120 THR A CA 1
ATOM 944 C C . THR A 1 120 ? 16.401 -4.793 -13.741 1.00 93.31 120 THR A C 1
ATOM 946 O O . THR A 1 120 ? 17.221 -5.610 -14.151 1.00 93.31 120 THR A O 1
ATOM 949 N N . GLY A 1 121 ? 15.084 -5.006 -13.806 1.00 92.56 121 GLY A N 1
ATOM 950 C CA . GLY A 1 121 ? 14.472 -6.286 -14.155 1.00 92.56 121 GLY A CA 1
ATOM 951 C C . GLY A 1 121 ? 14.378 -7.273 -12.987 1.00 92.56 121 GLY A C 1
ATOM 952 O O . GLY A 1 121 ? 13.828 -8.357 -13.169 1.00 92.56 121 GLY A O 1
ATOM 953 N N . GLU A 1 122 ? 14.862 -6.919 -11.791 1.00 89.56 122 GLU A N 1
ATOM 954 C CA . GLU A 1 122 ? 14.850 -7.793 -10.614 1.00 89.56 122 GLU A CA 1
ATOM 955 C C . GLU A 1 122 ? 14.275 -7.084 -9.384 1.00 89.56 122 GLU A C 1
ATOM 957 O O . GLU A 1 122 ? 14.659 -5.965 -9.039 1.00 89.56 122 GLU A O 1
ATOM 962 N N . PHE A 1 123 ? 13.363 -7.758 -8.679 1.00 86.94 123 PHE A N 1
ATOM 963 C CA . PHE A 1 123 ? 12.858 -7.255 -7.405 1.00 86.94 123 PHE A CA 1
ATOM 964 C C . PHE A 1 123 ? 13.972 -7.330 -6.345 1.00 86.94 123 PHE A C 1
ATOM 966 O O . PHE A 1 123 ? 14.686 -8.337 -6.295 1.00 86.94 123 PHE A O 1
ATOM 973 N N . PRO A 1 124 ? 14.137 -6.323 -5.467 1.00 82.44 124 PRO A N 1
ATOM 974 C CA . PRO A 1 124 ? 15.159 -6.370 -4.430 1.00 82.44 124 PRO A CA 1
ATOM 975 C C . PRO A 1 124 ? 14.903 -7.533 -3.473 1.00 82.44 124 PRO A C 1
ATOM 977 O O . PRO A 1 124 ? 13.972 -7.502 -2.664 1.00 82.44 124 PRO A O 1
ATOM 980 N N . ASN A 1 125 ? 15.761 -8.548 -3.542 1.00 64.69 125 ASN A N 1
ATOM 981 C CA . ASN A 1 125 ? 15.774 -9.618 -2.560 1.00 64.69 125 ASN A CA 1
ATOM 982 C C . ASN A 1 125 ? 16.350 -9.093 -1.238 1.00 64.69 125 ASN A C 1
ATOM 984 O O . ASN A 1 125 ? 17.392 -8.431 -1.249 1.00 64.69 125 ASN A O 1
ATOM 988 N N . PRO A 1 126 ? 15.723 -9.394 -0.088 1.00 54.44 126 PRO A N 1
ATOM 989 C CA . PRO A 1 126 ? 16.423 -9.303 1.180 1.00 54.44 126 PRO A CA 1
ATOM 990 C C . PRO A 1 126 ? 17.533 -10.360 1.154 1.00 54.44 126 PRO A C 1
ATOM 992 O O . PRO A 1 126 ? 17.253 -11.556 1.235 1.00 54.44 126 PRO A O 1
ATOM 995 N N . GLY A 1 127 ? 18.769 -9.910 0.935 1.00 41.12 127 GLY A N 1
ATOM 996 C CA . GLY A 1 127 ? 19.964 -10.711 1.203 1.00 41.12 127 GLY A CA 1
ATOM 997 C C . GLY A 1 127 ? 20.106 -11.026 2.685 1.00 41.12 127 GLY A C 1
ATOM 998 O O . GLY A 1 127 ? 19.577 -10.244 3.511 1.00 41.12 127 GLY A O 1
#

Sequence (127 aa):
MSQALTIMRQFNPHAITAEEDGYLVMIEDVSDPDGRLYRLEYRATQDGRKAIAFCLHNPWSIGGPPNGGEEYTVGHVAADGFLCLGTASVKKLDDSPYYLEFTIRRARYWCTGFSVLKETGEFPNPG